Protein AF-A0A401PZS3-F1 (afdb_monomer)

InterPro domains:
  IPR016040 NAD(P)-binding domain [PF13460] (1-126)
  IPR036291 NAD(P)-binding domain superfamily [SSF51735] (1-134)
  IPR051606 Polyketide Oxidoreductase-like [PTHR43355] (1-129)

pLDDT: mean 84.87, std 20.83, range [21.08, 98.56]

Sequence (154 aa):
YEVTVLVRDPARLPAECKGITVIVGDVLNKQDVQKAVKGQDGVIVILGTRNVLSPTTMMSEGTRNIVEAMKAHHVRKVVACMSTFLLWDEAKIPPQLLELTKDHQRMYEVLKKSELDYVAVFPPHIAGPTFGNHQPSGPRPTDLRDTRPCSITF

Structure (mmCIF, N/CA/C/O backbone):
data_AF-A0A401PZS3-F1
#
_entry.id   AF-A0A401PZS3-F1
#
loop_
_atom_site.group_PDB
_atom_site.id
_atom_site.type_symbol
_atom_site.label_atom_id
_atom_site.label_alt_id
_atom_site.label_comp_id
_atom_site.label_asym_id
_atom_site.label_entity_id
_atom_site.label_seq_id
_atom_site.pdbx_PDB_ins_code
_atom_site.Cartn_x
_atom_site.Cartn_y
_atom_site.Cartn_z
_atom_site.occupancy
_atom_site.B_iso_or_equiv
_atom_site.auth_seq_id
_atom_site.auth_comp_id
_atom_site.auth_asym_id
_atom_site.auth_atom_id
_atom_site.pdbx_PDB_model_num
ATOM 1 N N . TYR A 1 1 ? -17.289 8.301 3.114 1.00 84.44 1 TYR A N 1
ATOM 2 C CA . TYR A 1 1 ? -16.281 7.632 3.956 1.00 84.44 1 TYR A CA 1
ATOM 3 C C . TYR A 1 1 ? -15.636 8.674 4.841 1.00 84.44 1 TYR A C 1
ATOM 5 O O . TYR A 1 1 ? -15.391 9.770 4.352 1.00 84.44 1 TYR A O 1
ATOM 13 N N . GLU A 1 2 ? -15.394 8.354 6.107 1.00 91.38 2 GLU A N 1
ATOM 14 C CA . GLU A 1 2 ? -14.447 9.111 6.926 1.00 91.38 2 GLU A CA 1
ATOM 15 C C . GLU A 1 2 ? -13.047 8.644 6.524 1.00 91.38 2 GLU A C 1
ATOM 17 O O . GLU A 1 2 ? -12.772 7.446 6.540 1.00 91.38 2 GLU A O 1
ATOM 22 N N . VAL A 1 3 ? -12.212 9.557 6.028 1.00 95.12 3 VAL A N 1
ATOM 23 C CA . VAL A 1 3 ? -10.939 9.197 5.389 1.00 95.12 3 VAL A CA 1
ATOM 24 C C . VAL A 1 3 ? -9.787 9.761 6.198 1.00 95.12 3 VAL A C 1
ATOM 26 O O . VAL A 1 3 ? -9.691 10.975 6.377 1.00 95.12 3 VAL A O 1
ATOM 29 N N . THR A 1 4 ? -8.879 8.880 6.609 1.00 96.69 4 THR A N 1
ATOM 30 C CA . THR A 1 4 ? -7.575 9.253 7.163 1.00 96.69 4 THR A CA 1
ATOM 31 C C . THR A 1 4 ? -6.494 9.066 6.105 1.00 96.69 4 THR A C 1
ATOM 33 O O . THR A 1 4 ? -6.393 7.999 5.501 1.00 96.69 4 THR A O 1
ATOM 36 N N . VAL A 1 5 ? -5.661 10.084 5.889 1.00 96.31 5 VAL A N 1
ATOM 37 C CA . VAL A 1 5 ? -4.510 10.019 4.978 1.00 96.31 5 VAL A CA 1
A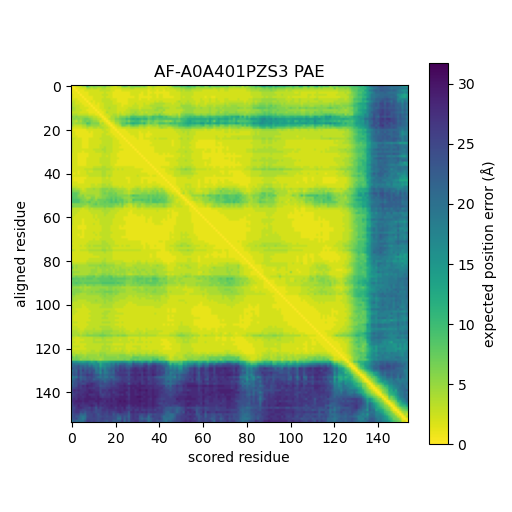TOM 38 C C . VAL A 1 5 ? -3.203 10.145 5.755 1.00 96.31 5 VAL A C 1
ATOM 40 O O . VAL A 1 5 ? -3.049 11.037 6.587 1.00 96.31 5 VAL A O 1
ATOM 43 N N . LEU A 1 6 ? -2.246 9.266 5.456 1.00 97.31 6 LEU A N 1
ATOM 44 C CA . LEU A 1 6 ? -0.866 9.373 5.928 1.00 97.31 6 LEU A CA 1
ATOM 45 C C . LEU A 1 6 ? -0.024 10.041 4.839 1.00 97.31 6 LEU A C 1
ATOM 47 O O . LEU A 1 6 ? 0.151 9.483 3.753 1.00 97.31 6 LEU A O 1
ATOM 51 N N . VAL A 1 7 ? 0.496 11.235 5.115 1.00 95.88 7 VAL A N 1
ATOM 52 C CA . VAL A 1 7 ? 1.268 12.023 4.145 1.00 95.88 7 VAL A CA 1
ATOM 53 C C . VAL A 1 7 ? 2.585 12.501 4.738 1.00 95.88 7 VAL A C 1
A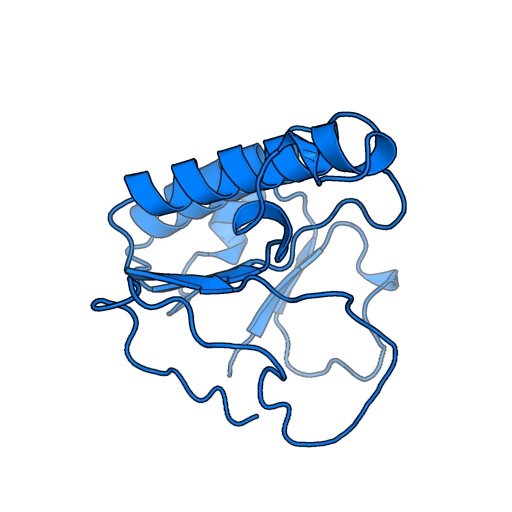TOM 55 O O . VAL A 1 7 ? 2.644 12.959 5.870 1.00 95.88 7 VAL A O 1
ATOM 58 N N . ARG A 1 8 ? 3.654 12.471 3.938 1.00 94.25 8 ARG A N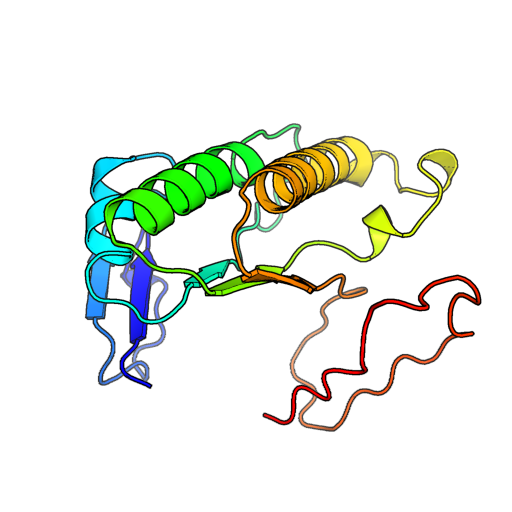 1
ATOM 59 C CA . ARG A 1 8 ? 4.952 13.049 4.336 1.00 94.25 8 ARG A CA 1
ATOM 60 C C . ARG A 1 8 ? 4.962 14.573 4.282 1.00 94.25 8 ARG A C 1
ATOM 62 O O . ARG A 1 8 ? 5.710 15.215 5.002 1.00 94.25 8 ARG A O 1
ATOM 69 N N . ASP A 1 9 ? 4.171 15.134 3.375 1.00 92.50 9 ASP A N 1
ATOM 70 C CA . ASP A 1 9 ? 4.142 16.561 3.077 1.00 92.50 9 ASP A CA 1
ATOM 71 C C . ASP A 1 9 ? 2.693 16.986 2.794 1.00 92.50 9 ASP A C 1
ATOM 73 O O . ASP A 1 9 ? 2.182 16.701 1.703 1.00 92.50 9 ASP A O 1
ATOM 77 N N . PRO A 1 10 ? 2.014 17.621 3.767 1.00 91.12 10 PRO A N 1
ATOM 78 C CA . PRO A 1 10 ? 0.631 18.071 3.626 1.00 91.12 10 PRO A CA 1
ATOM 79 C C . PRO A 1 10 ? 0.424 19.097 2.515 1.00 91.12 10 PRO A C 1
ATOM 81 O O . PRO A 1 10 ? -0.678 19.174 1.983 1.00 91.12 10 PRO A O 1
ATOM 84 N N . ALA A 1 11 ? 1.461 19.846 2.115 1.00 91.38 11 ALA A N 1
ATOM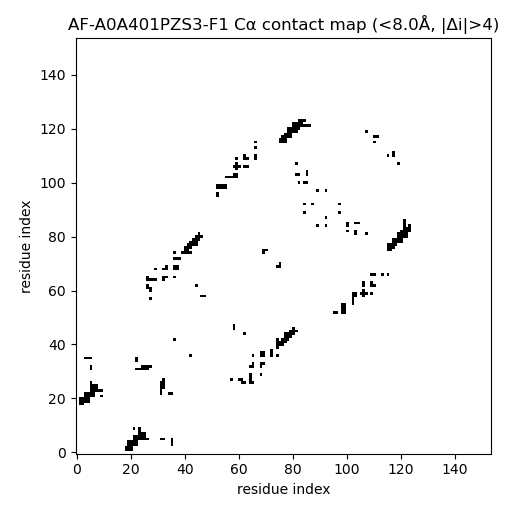 85 C CA . ALA A 1 11 ? 1.348 20.848 1.053 1.00 91.38 11 ALA A CA 1
ATOM 86 C C . ALA A 1 11 ? 1.060 20.227 -0.327 1.00 91.38 11 ALA A C 1
ATOM 88 O O . ALA A 1 11 ? 0.711 20.932 -1.270 1.00 91.38 11 ALA A O 1
ATOM 89 N N . ARG A 1 12 ? 1.198 18.901 -0.456 1.00 88.81 12 ARG A N 1
ATOM 90 C CA . ARG A 1 12 ? 0.840 18.146 -1.665 1.00 88.81 12 ARG A CA 1
ATOM 91 C C . ARG A 1 12 ? -0.630 17.743 -1.731 1.00 88.81 12 ARG A C 1
ATOM 93 O O . ARG A 1 12 ? -1.035 17.166 -2.740 1.00 88.81 12 ARG A O 1
ATOM 100 N N . LEU A 1 13 ? -1.403 17.976 -0.673 1.00 89.19 13 LEU A N 1
ATOM 101 C CA . LEU A 1 13 ? -2.837 17.726 -0.691 1.00 89.19 13 LEU A CA 1
ATOM 102 C C . LEU A 1 13 ? -3.554 18.877 -1.420 1.00 89.19 13 LEU A C 1
ATOM 104 O O . LEU A 1 13 ? -3.245 20.039 -1.153 1.00 89.19 13 LEU A O 1
ATOM 108 N N . PRO A 1 14 ? -4.505 18.579 -2.323 1.00 88.25 14 PRO A N 1
ATOM 109 C CA . PRO A 1 14 ? -5.353 19.597 -2.936 1.00 88.25 14 PRO A CA 1
ATOM 110 C C . PRO A 1 14 ? -6.112 20.404 -1.877 1.00 88.25 14 PRO A C 1
ATOM 112 O O . PRO A 1 14 ? -6.578 19.850 -0.878 1.00 88.25 14 PRO A O 1
ATOM 115 N N . ALA A 1 15 ? -6.281 21.706 -2.107 1.00 83.06 15 ALA A N 1
ATOM 116 C CA . ALA A 1 15 ? -6.984 22.591 -1.175 1.00 83.06 15 ALA A CA 1
ATOM 117 C C . ALA A 1 15 ? -8.475 22.226 -1.028 1.00 83.06 15 ALA A C 1
ATOM 119 O O . ALA A 1 15 ? -9.125 22.569 -0.038 1.00 83.06 15 ALA A O 1
ATOM 120 N N . GLU A 1 16 ? -9.023 21.514 -2.011 1.00 83.12 16 GLU A N 1
ATOM 121 C CA . GLU A 1 16 ? -10.408 21.062 -2.066 1.00 83.12 16 GLU A CA 1
ATOM 122 C C . GLU A 1 16 ? -10.670 19.830 -1.185 1.00 83.12 16 GLU A C 1
ATOM 124 O O . GLU A 1 16 ? -11.832 19.500 -0.932 1.00 83.12 16 GLU A O 1
ATOM 129 N N . CYS A 1 17 ? -9.624 19.161 -0.681 1.00 81.50 17 CYS A N 1
ATOM 130 C CA . CYS A 1 17 ? -9.742 18.020 0.226 1.00 81.50 17 CYS A CA 1
ATOM 131 C C . CYS A 1 17 ? -10.240 18.461 1.614 1.00 81.50 17 CYS A C 1
ATOM 133 O O . CYS A 1 17 ? -9.464 18.653 2.550 1.00 81.50 17 CYS A O 1
ATOM 135 N N . LYS A 1 18 ? -11.559 18.612 1.753 1.00 82.62 18 LYS A N 1
ATOM 136 C CA . LYS A 1 18 ? -12.238 18.909 3.023 1.00 82.62 18 LYS A CA 1
ATOM 137 C C . LYS A 1 18 ? -12.754 17.627 3.681 1.00 82.62 18 LYS A C 1
ATOM 139 O O . LYS A 1 18 ? -13.133 16.685 2.995 1.00 82.62 18 LYS A O 1
ATOM 144 N N . GLY A 1 19 ? -12.807 17.615 5.014 1.00 84.88 19 GLY A N 1
ATOM 145 C CA . GLY A 1 19 ? -13.396 16.508 5.782 1.00 84.88 19 GLY A CA 1
ATOM 146 C C . GLY A 1 19 ? -12.549 15.231 5.834 1.00 84.88 19 GLY A C 1
ATOM 147 O O . GLY A 1 19 ? -13.098 14.159 6.068 1.00 84.88 19 GLY A O 1
ATOM 148 N N . ILE A 1 20 ? -11.235 15.340 5.607 1.00 92.69 20 ILE A N 1
ATOM 149 C CA . ILE A 1 20 ? -10.278 14.241 5.782 1.00 92.69 20 ILE A CA 1
ATOM 150 C C . ILE A 1 20 ? -9.410 14.471 7.021 1.00 92.69 20 ILE A C 1
ATOM 152 O O . ILE A 1 20 ? -9.029 15.603 7.327 1.00 92.69 20 ILE A O 1
ATOM 156 N N . THR A 1 21 ? -9.056 13.390 7.707 1.00 94.50 21 THR A N 1
ATOM 157 C CA . THR A 1 21 ? -8.088 13.408 8.804 1.00 94.50 21 THR A CA 1
ATOM 158 C C . THR A 1 21 ? -6.691 13.262 8.219 1.00 94.50 21 THR A C 1
ATOM 160 O O . THR A 1 21 ? -6.382 12.274 7.556 1.00 94.50 21 THR A O 1
ATOM 163 N N . VAL A 1 22 ? -5.826 14.249 8.443 1.00 95.31 22 VAL A N 1
ATOM 164 C CA . VAL A 1 22 ? -4.454 14.234 7.923 1.00 95.31 22 VAL A CA 1
ATOM 165 C C . VAL A 1 22 ? -3.487 13.855 9.036 1.00 95.31 22 VAL A C 1
ATOM 167 O O . VAL A 1 22 ? -3.398 14.543 10.051 1.00 95.31 22 VAL A O 1
ATOM 170 N N . ILE A 1 23 ? -2.726 12.785 8.821 1.00 96.00 23 ILE A N 1
ATOM 171 C CA . ILE A 1 23 ? -1.610 12.389 9.680 1.00 96.00 23 ILE A CA 1
ATOM 172 C C . ILE A 1 23 ? -0.321 12.641 8.917 1.00 96.00 23 ILE A C 1
ATOM 174 O O . ILE A 1 23 ? -0.096 12.091 7.838 1.00 96.00 23 ILE A O 1
ATOM 178 N N . VAL A 1 24 ? 0.528 13.490 9.487 1.00 97.06 24 VAL A N 1
ATOM 179 C CA . VAL A 1 24 ? 1.847 13.771 8.927 1.00 97.06 24 VAL A CA 1
ATOM 180 C C . VAL A 1 24 ? 2.824 12.716 9.422 1.00 97.06 24 VAL A C 1
ATOM 182 O O . VAL A 1 24 ? 3.005 12.573 10.630 1.00 97.06 24 VAL A O 1
ATOM 185 N N . GLY A 1 25 ? 3.437 11.977 8.502 1.00 96.38 25 GLY A N 1
ATOM 186 C CA . GLY A 1 25 ? 4.364 10.903 8.841 1.00 96.38 25 GLY A CA 1
ATOM 187 C C . GLY A 1 25 ? 4.863 10.124 7.629 1.00 96.38 25 GLY A C 1
ATOM 188 O O . GLY A 1 25 ? 4.584 10.470 6.477 1.00 96.38 25 GLY A O 1
ATOM 189 N N . ASP A 1 26 ? 5.612 9.058 7.899 1.00 96.31 26 ASP A N 1
ATOM 190 C CA . ASP A 1 26 ? 6.168 8.168 6.876 1.00 96.31 26 ASP A CA 1
ATOM 191 C C . ASP A 1 26 ? 5.628 6.744 7.047 1.00 96.31 26 ASP A C 1
ATOM 193 O O . ASP A 1 26 ? 5.521 6.235 8.160 1.00 96.31 26 ASP A O 1
ATOM 197 N N . VAL A 1 27 ? 5.323 6.067 5.939 1.00 97.06 27 VAL A N 1
ATOM 198 C CA . VAL A 1 27 ? 4.877 4.667 5.958 1.00 97.06 27 VAL A CA 1
ATOM 199 C C . VAL A 1 27 ? 5.964 3.716 6.479 1.00 97.06 27 VAL A C 1
ATOM 201 O O . VAL A 1 27 ? 5.670 2.627 6.972 1.00 97.06 27 VAL A O 1
ATOM 204 N N . LEU A 1 28 ? 7.232 4.128 6.413 1.00 97.31 28 LEU A N 1
ATOM 205 C CA . LEU A 1 28 ? 8.352 3.395 7.003 1.00 97.31 28 LEU A CA 1
ATOM 206 C C . LEU A 1 28 ? 8.434 3.563 8.529 1.00 97.31 28 LEU A C 1
ATOM 208 O O . LEU A 1 28 ? 9.103 2.771 9.193 1.00 97.31 28 LEU A O 1
ATOM 212 N N . ASN A 1 29 ? 7.727 4.539 9.105 1.00 98.06 29 ASN A N 1
ATOM 213 C CA . ASN A 1 29 ? 7.617 4.708 10.547 1.00 98.06 29 ASN A CA 1
ATOM 214 C C . ASN A 1 29 ? 6.401 3.945 11.086 1.00 98.06 29 ASN A C 1
ATOM 216 O O . ASN A 1 29 ? 5.249 4.337 10.895 1.00 98.06 29 ASN A O 1
ATOM 220 N N . LYS A 1 30 ? 6.663 2.877 11.846 1.00 97.62 30 LYS A N 1
ATOM 221 C CA . LYS A 1 30 ? 5.618 2.040 12.452 1.00 97.62 30 LYS A CA 1
ATOM 222 C C . LYS A 1 30 ? 4.611 2.841 13.275 1.00 97.62 30 LYS A C 1
ATOM 224 O O . LYS A 1 30 ? 3.421 2.568 13.190 1.00 97.62 30 LYS A O 1
ATOM 229 N N . GLN A 1 31 ? 5.053 3.824 14.059 1.00 97.62 31 GLN A N 1
ATOM 230 C CA . GLN A 1 31 ? 4.149 4.592 14.920 1.00 97.62 31 GLN A CA 1
ATOM 231 C C . GLN A 1 31 ? 3.193 5.470 14.112 1.00 97.62 31 GLN A C 1
ATOM 233 O O . GLN A 1 31 ? 2.031 5.613 14.489 1.00 97.62 31 GLN A O 1
ATOM 238 N N . ASP A 1 32 ? 3.660 6.032 13.000 1.00 97.75 32 ASP A N 1
ATOM 239 C CA . ASP A 1 32 ? 2.827 6.867 12.133 1.00 97.75 32 ASP A CA 1
ATOM 240 C C . ASP A 1 32 ? 1.765 6.019 11.426 1.00 97.75 32 ASP A C 1
ATOM 242 O O . ASP A 1 32 ? 0.593 6.397 11.379 1.00 97.75 32 ASP A O 1
ATOM 246 N N . VAL A 1 33 ? 2.144 4.817 10.978 1.00 98.31 33 VAL A N 1
ATOM 247 C CA . VAL A 1 33 ? 1.207 3.847 10.396 1.00 98.31 33 VAL A CA 1
ATOM 248 C C . VAL A 1 33 ? 0.177 3.368 11.422 1.00 98.31 33 VAL A C 1
ATOM 250 O O . VAL A 1 33 ? -1.011 3.328 11.113 1.00 98.31 33 VAL A O 1
ATOM 253 N N . GLN A 1 34 ? 0.588 3.071 12.659 1.00 97.81 34 GLN A N 1
ATOM 254 C CA . GLN A 1 34 ? -0.333 2.679 13.737 1.00 97.81 34 GLN A CA 1
ATOM 255 C C . GLN A 1 34 ? -1.388 3.763 13.993 1.00 97.81 34 GLN A C 1
ATOM 257 O O . GLN A 1 34 ? -2.581 3.469 14.040 1.00 97.81 34 GLN A O 1
ATOM 262 N N . LYS A 1 35 ? -0.973 5.036 14.073 1.00 97.56 35 LYS A N 1
ATOM 263 C CA . LYS A 1 35 ? -1.906 6.165 14.232 1.00 97.56 35 LYS A CA 1
ATOM 264 C C . LYS A 1 35 ? -2.906 6.254 13.076 1.00 97.56 35 LYS A C 1
ATOM 266 O O . LYS A 1 35 ? -4.070 6.541 13.328 1.00 97.56 35 LYS A O 1
ATOM 271 N N . ALA A 1 36 ? -2.466 6.004 11.841 1.00 97.69 36 ALA A N 1
ATOM 272 C CA . ALA A 1 36 ? -3.322 6.071 10.656 1.00 97.69 36 ALA A CA 1
ATOM 273 C C . ALA A 1 36 ? -4.315 4.915 10.537 1.00 97.69 36 ALA A C 1
ATOM 275 O O . ALA A 1 36 ? -5.429 5.120 10.062 1.00 97.69 36 ALA A O 1
ATOM 276 N N . VAL A 1 37 ? -3.931 3.716 10.973 1.00 98.12 37 VAL A N 1
ATOM 277 C CA . VAL A 1 37 ? -4.776 2.516 10.878 1.00 98.12 37 VAL A CA 1
ATOM 278 C C . VAL A 1 37 ? -5.752 2.399 12.053 1.00 98.12 37 VAL A C 1
ATOM 280 O O . VAL A 1 37 ? -6.812 1.785 11.920 1.00 98.12 37 VAL A O 1
ATOM 283 N N . LYS A 1 38 ? -5.432 2.991 13.208 1.00 97.06 38 LYS A N 1
ATOM 284 C CA . LYS A 1 38 ? -6.278 2.924 14.402 1.00 97.06 38 LYS A CA 1
ATOM 285 C C . LYS A 1 38 ? -7.699 3.432 14.121 1.00 97.06 38 LYS A C 1
ATOM 287 O O . LYS A 1 38 ? -7.891 4.572 13.709 1.00 97.06 38 LYS A O 1
ATOM 292 N N . GLY A 1 39 ? -8.691 2.590 14.417 1.00 95.69 39 GLY A N 1
ATOM 293 C CA . GLY A 1 39 ? -10.115 2.923 14.294 1.00 95.69 39 GLY A CA 1
ATOM 294 C C . GLY A 1 39 ? -10.669 2.895 12.867 1.00 95.69 39 GLY A C 1
ATOM 295 O O . GLY A 1 39 ? -11.803 3.313 12.673 1.00 95.69 39 GLY A O 1
ATOM 296 N N . GLN A 1 40 ? -9.896 2.427 11.881 1.00 97.81 40 GLN A N 1
ATOM 297 C CA . GLN A 1 40 ? -10.348 2.304 10.493 1.00 97.81 40 GLN A CA 1
ATOM 298 C C . GLN A 1 40 ? -11.046 0.961 10.237 1.00 97.81 40 GLN A C 1
ATOM 300 O O . GLN A 1 40 ? -10.666 -0.061 10.803 1.00 97.81 40 GLN A O 1
ATOM 305 N N . ASP A 1 41 ? -12.001 0.934 9.306 1.00 97.31 41 ASP A N 1
ATOM 306 C CA . ASP A 1 41 ? -12.671 -0.307 8.874 1.00 97.31 41 ASP A CA 1
ATOM 307 C C . ASP A 1 41 ? -11.900 -1.064 7.776 1.00 97.31 41 ASP A C 1
ATOM 309 O O . ASP A 1 41 ? -12.130 -2.251 7.517 1.00 97.31 41 ASP A O 1
ATOM 313 N N . GLY A 1 42 ? -10.984 -0.372 7.099 1.00 97.19 42 GLY A N 1
ATOM 314 C CA . GLY A 1 42 ? -10.169 -0.918 6.025 1.00 97.19 42 GLY A CA 1
ATOM 315 C C . GLY A 1 42 ? -9.071 0.043 5.589 1.00 97.19 42 GLY A C 1
ATOM 316 O O . GLY A 1 42 ? -9.071 1.218 5.952 1.00 97.19 42 GLY A O 1
ATOM 317 N N . VAL A 1 43 ? -8.124 -0.467 4.803 1.00 98.31 43 VAL A N 1
ATOM 318 C CA . VAL A 1 43 ? -6.961 0.296 4.332 1.00 98.31 43 VAL A CA 1
ATOM 319 C C . VAL A 1 43 ? -6.868 0.242 2.810 1.00 98.31 43 VAL A C 1
ATOM 321 O O . VAL A 1 43 ? -7.028 -0.818 2.208 1.00 98.31 43 VAL A O 1
ATOM 324 N N . ILE A 1 44 ? -6.569 1.380 2.184 1.00 98.12 44 ILE A N 1
ATOM 325 C CA . ILE A 1 44 ? -6.249 1.466 0.755 1.00 98.12 44 ILE A CA 1
ATOM 326 C C . ILE A 1 44 ? -4.772 1.839 0.612 1.00 98.12 44 ILE A C 1
ATOM 328 O O . ILE A 1 44 ? -4.330 2.863 1.131 1.00 98.12 44 ILE A O 1
ATOM 332 N N . VAL A 1 45 ? -4.008 1.016 -0.104 1.00 97.38 45 VAL A N 1
ATOM 333 C CA . VAL A 1 45 ? -2.569 1.194 -0.325 1.00 97.38 45 VAL A CA 1
ATOM 334 C C . VAL A 1 45 ? -2.328 1.628 -1.767 1.00 97.38 45 VAL A C 1
ATOM 336 O O . VAL A 1 45 ? -2.465 0.833 -2.695 1.00 97.38 45 VAL A O 1
ATOM 339 N N . ILE A 1 46 ? -1.951 2.895 -1.947 1.00 95.38 46 ILE A N 1
ATOM 340 C CA . ILE A 1 46 ? -1.548 3.488 -3.236 1.00 95.38 46 ILE A CA 1
ATOM 341 C C . ILE A 1 46 ? -0.120 4.038 -3.092 1.00 95.38 46 ILE A C 1
ATOM 343 O O . ILE A 1 46 ? 0.160 5.213 -3.328 1.00 95.38 46 ILE A O 1
ATOM 347 N N . LEU A 1 47 ? 0.785 3.192 -2.591 1.00 93.31 47 LEU A N 1
ATOM 348 C CA . LEU A 1 47 ? 2.199 3.534 -2.448 1.00 93.31 47 LEU A CA 1
ATOM 349 C C . LEU A 1 47 ? 2.898 3.439 -3.803 1.00 93.31 47 LEU A C 1
ATOM 351 O O . LEU A 1 47 ? 2.593 2.576 -4.617 1.00 93.31 47 LEU A O 1
ATOM 355 N N . GLY A 1 48 ? 3.865 4.322 -4.025 1.00 90.50 48 GLY A N 1
ATOM 356 C CA . GLY A 1 48 ? 4.671 4.327 -5.235 1.00 90.50 48 GLY A CA 1
ATOM 357 C C . GLY A 1 48 ? 5.886 5.232 -5.093 1.00 90.50 48 GLY A C 1
ATOM 358 O O . GLY A 1 48 ? 5.955 6.098 -4.215 1.00 90.50 48 GLY A O 1
ATOM 359 N N . THR A 1 49 ? 6.858 5.048 -5.977 1.00 88.62 49 THR A N 1
ATOM 360 C CA . THR A 1 49 ? 8.127 5.791 -5.978 1.00 88.62 49 THR A CA 1
ATOM 361 C C . THR A 1 49 ? 8.104 7.036 -6.869 1.00 88.62 49 THR A C 1
ATOM 363 O O . THR A 1 49 ? 9.144 7.650 -7.115 1.00 88.62 49 THR A O 1
ATOM 366 N N . ARG A 1 50 ? 6.918 7.462 -7.327 1.00 88.25 50 ARG A N 1
ATOM 367 C CA . ARG A 1 50 ? 6.752 8.518 -8.341 1.00 88.25 50 ARG A CA 1
ATOM 368 C C . ARG A 1 50 ? 7.549 8.158 -9.602 1.00 88.25 50 ARG A C 1
ATOM 370 O O . ARG A 1 50 ? 7.312 7.106 -10.174 1.00 88.25 50 ARG A O 1
ATOM 377 N N . ASN A 1 51 ? 8.511 8.995 -9.992 1.00 84.25 51 ASN A N 1
ATOM 378 C CA . ASN A 1 51 ? 9.362 8.789 -11.166 1.00 84.25 51 ASN A CA 1
ATOM 379 C C . ASN A 1 51 ? 10.706 8.121 -10.820 1.00 84.25 51 ASN A C 1
ATOM 381 O O . ASN A 1 51 ? 11.593 8.049 -11.666 1.00 84.25 51 ASN A O 1
ATOM 385 N N . VAL A 1 52 ? 10.894 7.676 -9.573 1.00 85.00 52 VAL A N 1
ATOM 386 C CA . VAL A 1 52 ? 12.135 7.027 -9.138 1.00 85.00 52 VAL A CA 1
ATOM 387 C C . VAL A 1 52 ? 12.046 5.533 -9.441 1.00 85.00 52 VAL A C 1
ATOM 389 O O . VAL A 1 52 ? 11.255 4.818 -8.831 1.00 85.00 52 VAL A O 1
ATOM 392 N N . LEU A 1 53 ? 12.866 5.068 -10.384 1.00 87.12 53 LEU A N 1
ATOM 393 C CA . LEU A 1 53 ? 12.896 3.670 -10.841 1.00 87.12 53 LEU A CA 1
ATOM 394 C C . LEU A 1 53 ? 14.073 2.865 -10.264 1.00 87.12 53 LEU A C 1
ATOM 396 O O . LEU A 1 53 ? 14.273 1.709 -10.623 1.00 87.12 53 LEU A O 1
ATOM 400 N N . SER A 1 54 ? 14.872 3.470 -9.382 1.00 85.06 54 SER A N 1
ATOM 401 C CA . SER A 1 54 ? 15.975 2.780 -8.714 1.00 85.06 54 SER A CA 1
ATOM 402 C C . SER A 1 54 ? 15.459 1.640 -7.824 1.00 85.06 54 SER A C 1
ATOM 404 O O . SER A 1 54 ? 14.327 1.726 -7.332 1.00 85.06 54 SER A O 1
ATOM 406 N N . PRO A 1 55 ? 16.290 0.619 -7.539 1.00 90.00 55 PRO A N 1
ATOM 407 C CA . PRO A 1 55 ? 15.952 -0.420 -6.571 1.00 90.00 55 PRO A CA 1
ATOM 408 C C . PRO A 1 55 ? 15.404 0.168 -5.269 1.00 90.00 55 PRO A C 1
ATOM 410 O O . PRO A 1 55 ? 15.938 1.142 -4.734 1.00 90.00 55 PRO A O 1
ATOM 413 N N . THR A 1 56 ? 14.314 -0.408 -4.773 1.00 93.50 56 THR A N 1
ATOM 414 C CA . THR A 1 56 ? 13.610 0.090 -3.590 1.00 93.50 56 THR A CA 1
ATOM 415 C C . THR A 1 56 ? 13.018 -1.061 -2.792 1.00 93.50 56 THR A C 1
ATOM 417 O O . THR A 1 56 ? 12.685 -2.098 -3.359 1.00 93.50 56 THR A O 1
ATOM 420 N N . THR A 1 57 ? 12.875 -0.870 -1.485 1.00 94.94 57 THR A N 1
ATOM 421 C CA . THR A 1 57 ? 12.085 -1.730 -0.593 1.00 94.94 57 THR A CA 1
ATOM 422 C C . THR A 1 57 ? 10.919 -0.979 0.050 1.00 94.94 57 THR A C 1
ATOM 424 O O . THR A 1 57 ? 10.230 -1.509 0.916 1.00 94.94 57 THR A O 1
ATOM 427 N N . MET A 1 58 ? 10.696 0.280 -0.339 1.00 96.06 58 MET A N 1
ATOM 428 C CA . MET A 1 58 ? 9.803 1.182 0.385 1.00 96.06 58 MET A CA 1
ATOM 429 C C . MET A 1 58 ? 8.350 0.696 0.379 1.00 96.06 58 MET A C 1
ATOM 431 O O . MET A 1 58 ? 7.674 0.798 1.402 1.00 96.06 58 MET A O 1
ATOM 435 N N . MET A 1 59 ? 7.871 0.138 -0.739 1.00 96.19 59 MET A N 1
ATOM 436 C CA . MET A 1 59 ? 6.481 -0.312 -0.845 1.00 96.19 59 MET A CA 1
ATOM 437 C C . MET A 1 59 ? 6.267 -1.594 -0.044 1.00 96.19 59 MET A C 1
ATOM 439 O O . MET A 1 59 ? 5.267 -1.714 0.666 1.00 96.19 59 MET A O 1
ATOM 443 N N . SER A 1 60 ? 7.217 -2.532 -0.104 1.00 97.38 60 SER A N 1
ATOM 444 C CA . SER A 1 60 ? 7.114 -3.781 0.651 1.00 97.38 60 SER A CA 1
ATOM 445 C C . SER A 1 60 ? 7.264 -3.567 2.158 1.00 97.38 60 SER A C 1
ATOM 447 O O . SER A 1 60 ? 6.430 -4.059 2.916 1.00 97.38 60 SER A O 1
ATOM 449 N N . GLU A 1 61 ? 8.236 -2.768 2.598 1.00 98.06 61 GLU A N 1
ATOM 45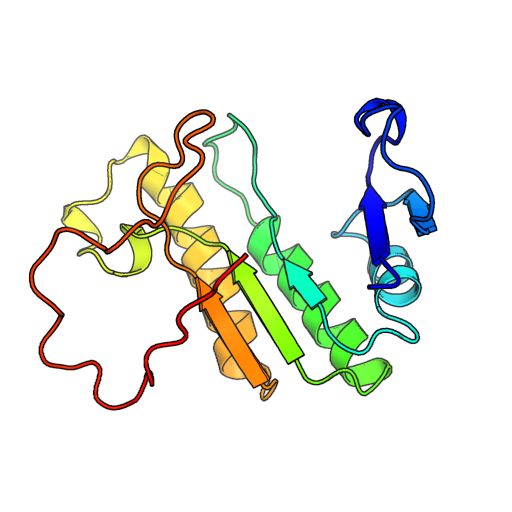0 C CA . GLU A 1 61 ? 8.432 -2.445 4.018 1.00 98.06 61 GLU A CA 1
ATOM 451 C C . GLU A 1 61 ? 7.286 -1.596 4.580 1.00 98.06 61 GLU A C 1
ATOM 453 O O . GLU A 1 61 ? 6.762 -1.892 5.655 1.00 98.06 61 GLU A O 1
ATOM 458 N N . GLY A 1 62 ? 6.802 -0.612 3.817 1.00 97.81 62 GLY A N 1
ATOM 459 C CA . GLY A 1 62 ? 5.605 0.141 4.187 1.00 97.81 62 GLY A CA 1
ATOM 460 C C . GLY A 1 62 ? 4.381 -0.766 4.338 1.00 97.81 62 GLY A C 1
ATOM 461 O O . GLY A 1 62 ? 3.628 -0.650 5.304 1.00 97.81 62 GLY A O 1
ATOM 462 N N . THR A 1 63 ? 4.219 -1.739 3.439 1.00 98.00 63 THR A N 1
ATOM 463 C CA . THR A 1 63 ? 3.126 -2.718 3.520 1.00 98.00 63 THR A CA 1
ATOM 464 C C . THR A 1 63 ? 3.262 -3.643 4.730 1.00 98.00 63 THR A C 1
ATOM 466 O O . THR A 1 63 ? 2.249 -3.959 5.350 1.00 98.00 63 THR A O 1
ATOM 469 N N . ARG A 1 64 ? 4.480 -4.034 5.138 1.00 98.44 64 ARG A N 1
ATOM 470 C CA . ARG A 1 64 ? 4.684 -4.790 6.392 1.00 98.44 64 ARG A CA 1
ATOM 471 C C . ARG A 1 64 ? 4.185 -4.004 7.597 1.00 98.44 64 ARG A C 1
ATOM 473 O O . ARG A 1 64 ? 3.426 -4.547 8.396 1.00 98.44 64 ARG A O 1
ATOM 480 N N . ASN A 1 65 ? 4.549 -2.727 7.686 1.00 98.56 65 ASN A N 1
ATOM 481 C CA . ASN A 1 65 ? 4.099 -1.855 8.770 1.00 98.56 65 ASN A CA 1
ATOM 482 C C . ASN A 1 65 ? 2.570 -1.708 8.777 1.00 98.56 65 ASN A C 1
ATOM 484 O O . ASN A 1 65 ? 1.955 -1.743 9.842 1.00 98.56 65 ASN A O 1
ATOM 488 N N . ILE A 1 66 ? 1.952 -1.590 7.596 1.00 98.44 66 ILE A N 1
ATOM 489 C CA . ILE A 1 66 ? 0.491 -1.531 7.451 1.00 98.44 66 ILE A CA 1
ATOM 490 C C . ILE A 1 66 ? -0.150 -2.827 7.947 1.00 98.44 66 ILE A C 1
ATOM 492 O O . ILE A 1 66 ? -1.062 -2.769 8.765 1.00 98.44 66 ILE A O 1
ATOM 496 N N . VAL A 1 67 ? 0.344 -3.990 7.515 1.00 98.44 67 VAL A N 1
ATOM 497 C CA . VAL A 1 67 ? -0.175 -5.293 7.954 1.00 98.44 67 VAL A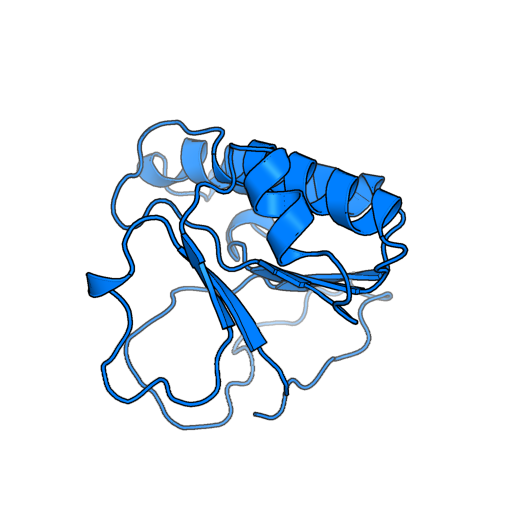 CA 1
ATOM 498 C C . VAL A 1 67 ? -0.044 -5.462 9.470 1.00 98.44 67 VAL A C 1
ATOM 500 O O . VAL A 1 67 ? -0.994 -5.901 10.117 1.00 98.44 67 VAL A O 1
ATOM 503 N N . GLU A 1 68 ? 1.099 -5.096 10.054 1.00 98.31 68 GLU A N 1
ATOM 504 C CA . GLU A 1 68 ? 1.302 -5.136 11.509 1.00 98.31 68 GLU A CA 1
ATOM 505 C C . GLU A 1 68 ? 0.296 -4.238 12.249 1.00 98.31 68 GLU A C 1
ATOM 507 O O . GLU A 1 68 ? -0.321 -4.674 13.223 1.00 98.31 68 GLU A O 1
ATOM 512 N N . ALA A 1 69 ? 0.083 -3.009 11.772 1.00 98.44 69 ALA A N 1
ATOM 513 C CA . ALA A 1 69 ? -0.877 -2.076 12.360 1.00 98.44 69 ALA A CA 1
ATOM 514 C C . ALA A 1 69 ? -2.327 -2.542 12.212 1.00 98.44 69 ALA A C 1
ATOM 516 O O . ALA A 1 69 ? -3.110 -2.454 13.158 1.00 98.44 69 ALA A O 1
ATOM 517 N N . MET A 1 70 ? -2.678 -3.100 11.055 1.00 98.44 70 MET A N 1
ATOM 518 C CA . MET A 1 70 ? -3.999 -3.672 10.811 1.00 98.44 70 MET A CA 1
ATOM 519 C C . MET A 1 70 ? -4.291 -4.817 11.779 1.00 98.44 70 MET A C 1
ATOM 521 O O . MET A 1 70 ? -5.348 -4.829 12.406 1.00 98.44 70 MET A O 1
ATOM 525 N N . LYS A 1 71 ? -3.328 -5.725 11.983 1.00 97.88 71 LYS A N 1
ATOM 526 C CA . LYS A 1 71 ? -3.454 -6.813 12.962 1.00 97.88 71 LYS A CA 1
ATOM 527 C C . LYS A 1 71 ? -3.614 -6.288 14.389 1.00 97.88 71 LYS A C 1
ATOM 529 O O . LYS A 1 71 ? -4.497 -6.756 15.102 1.00 97.88 71 LYS A O 1
ATOM 534 N N . ALA A 1 72 ? -2.808 -5.302 14.785 1.00 97.94 72 ALA A N 1
ATOM 535 C CA . ALA A 1 72 ? -2.861 -4.704 16.122 1.00 97.94 72 ALA A CA 1
ATOM 536 C C . ALA A 1 72 ? -4.189 -3.981 16.415 1.00 97.94 72 ALA A C 1
ATOM 538 O O . ALA A 1 72 ? -4.617 -3.914 17.565 1.00 97.94 72 ALA A O 1
ATOM 539 N N . HIS A 1 73 ? -4.845 -3.455 15.380 1.00 97.69 73 HIS A N 1
ATOM 540 C CA . HIS A 1 73 ? -6.106 -2.722 15.491 1.00 97.69 73 HIS A CA 1
ATOM 541 C C . HIS A 1 73 ? -7.326 -3.502 14.988 1.00 97.69 73 HIS A C 1
ATOM 543 O O . HIS A 1 73 ? -8.398 -2.922 14.848 1.00 97.69 73 HIS A O 1
ATOM 549 N N . HIS A 1 74 ? -7.178 -4.809 14.750 1.00 97.38 74 HIS A N 1
ATOM 550 C CA . HIS A 1 74 ? -8.242 -5.699 14.271 1.00 97.38 74 HIS A CA 1
ATOM 551 C C . HIS A 1 74 ? -8.905 -5.252 12.954 1.00 97.38 74 HIS A C 1
ATOM 553 O O . HIS A 1 74 ? -10.048 -5.611 12.668 1.00 97.38 74 HIS A O 1
ATOM 559 N N . VAL A 1 75 ? -8.173 -4.517 12.116 1.00 98.00 75 VAL A N 1
ATOM 560 C CA . VAL A 1 75 ? -8.613 -4.118 10.778 1.00 98.00 75 VAL A CA 1
ATOM 561 C C . VAL A 1 75 ? -8.334 -5.264 9.816 1.00 98.00 75 VAL A C 1
ATOM 563 O O . VAL A 1 75 ? -7.211 -5.753 9.722 1.00 98.00 75 VAL A O 1
ATOM 566 N N . ARG A 1 76 ? -9.363 -5.713 9.098 1.00 97.44 76 ARG A N 1
ATOM 567 C CA . ARG A 1 76 ? -9.297 -6.938 8.286 1.00 97.44 76 ARG A CA 1
ATOM 568 C C . ARG A 1 76 ? -9.151 -6.694 6.790 1.00 97.44 76 ARG A C 1
ATOM 570 O O . ARG A 1 76 ? -8.531 -7.507 6.116 1.00 97.44 76 ARG A O 1
ATOM 577 N N . LYS A 1 77 ? -9.718 -5.602 6.274 1.00 98.25 77 LYS A N 1
ATOM 578 C CA . LYS A 1 77 ? -9.859 -5.361 4.832 1.00 98.25 77 LYS A CA 1
ATOM 579 C C . LYS A 1 77 ? -8.741 -4.474 4.305 1.00 98.25 77 LYS A C 1
ATOM 581 O O . LYS A 1 77 ? -8.545 -3.371 4.815 1.00 98.25 77 LYS A O 1
ATOM 586 N N . VAL A 1 78 ? -8.055 -4.913 3.254 1.00 98.25 78 VAL A N 1
ATOM 587 C CA . VAL A 1 78 ? -7.040 -4.098 2.571 1.00 98.25 78 VAL A CA 1
ATOM 588 C C . VAL A 1 78 ? -7.181 -4.181 1.060 1.00 98.25 78 VAL A C 1
ATOM 590 O O . VAL A 1 78 ? -7.304 -5.259 0.493 1.00 98.25 78 VAL A O 1
ATOM 593 N N . VAL A 1 79 ? -7.134 -3.035 0.390 1.00 98.19 79 VAL A N 1
ATOM 594 C CA . VAL A 1 79 ? -7.041 -2.951 -1.070 1.00 98.19 79 VAL A CA 1
ATOM 595 C C . VAL A 1 79 ? -5.685 -2.364 -1.409 1.00 98.19 79 VAL A C 1
ATOM 597 O O . VAL A 1 79 ? -5.344 -1.291 -0.921 1.00 98.19 79 VAL A O 1
ATOM 600 N N . ALA A 1 80 ? -4.904 -3.049 -2.233 1.00 97.38 80 ALA A N 1
ATOM 601 C CA . ALA A 1 80 ? -3.552 -2.621 -2.554 1.00 97.38 80 ALA A CA 1
ATOM 602 C C . ALA A 1 80 ? -3.342 -2.523 -4.060 1.00 97.38 80 ALA A C 1
ATOM 604 O O . ALA A 1 80 ? -3.587 -3.478 -4.800 1.00 97.38 80 ALA A O 1
ATOM 605 N N . CYS A 1 81 ? -2.875 -1.358 -4.496 1.00 96.00 81 CYS A N 1
ATOM 606 C CA . CYS A 1 81 ? -2.519 -1.083 -5.875 1.00 96.00 81 CYS A CA 1
ATOM 607 C C . CYS A 1 81 ? -1.054 -1.448 -6.119 1.00 96.00 81 CYS A C 1
ATOM 609 O O . CYS A 1 81 ? -0.173 -1.047 -5.360 1.00 96.00 81 CYS A O 1
ATOM 611 N N . MET A 1 82 ? -0.811 -2.223 -7.170 1.00 94.25 82 MET A N 1
ATOM 612 C CA . MET A 1 82 ? 0.520 -2.609 -7.630 1.00 94.25 82 MET A CA 1
ATOM 613 C C . MET A 1 82 ? 0.603 -2.368 -9.143 1.00 94.25 82 MET A C 1
ATOM 615 O O . MET A 1 82 ? 0.137 -1.343 -9.633 1.00 94.25 82 MET A O 1
ATOM 619 N N . SER A 1 83 ? 1.170 -3.300 -9.911 1.00 90.94 83 SER A N 1
ATOM 620 C CA . SER A 1 83 ? 1.303 -3.170 -11.360 1.00 90.94 83 SER A CA 1
ATOM 621 C C . SER A 1 83 ? 0.892 -4.448 -12.084 1.00 90.94 83 SER A C 1
ATOM 623 O O . SER A 1 83 ? 1.146 -5.548 -11.595 1.00 90.94 83 SER A O 1
ATOM 625 N N . THR A 1 84 ? 0.318 -4.306 -13.284 1.00 92.50 84 THR A N 1
ATOM 626 C CA . THR A 1 84 ? 0.034 -5.422 -14.204 1.00 92.50 84 THR A CA 1
ATOM 627 C C . THR A 1 84 ? 1.262 -6.280 -14.519 1.00 92.50 84 THR A C 1
ATOM 629 O O . THR A 1 84 ? 1.101 -7.447 -14.857 1.00 92.50 84 THR A O 1
ATOM 632 N N . PHE A 1 85 ? 2.484 -5.755 -14.353 1.00 91.62 85 PHE A N 1
ATOM 633 C CA . PHE A 1 85 ? 3.712 -6.524 -14.577 1.00 91.62 85 PHE A CA 1
ATOM 634 C C . PHE A 1 85 ? 3.828 -7.769 -13.687 1.00 91.62 85 PHE A C 1
ATOM 636 O O . PHE A 1 85 ? 4.516 -8.705 -14.070 1.00 91.62 85 PHE A O 1
ATOM 643 N N . LEU A 1 86 ? 3.111 -7.835 -12.558 1.00 91.12 86 LEU A N 1
ATOM 644 C CA . LEU A 1 86 ? 3.059 -9.042 -11.718 1.00 91.12 86 LEU A CA 1
ATOM 645 C C . LEU A 1 86 ? 2.304 -10.201 -12.388 1.00 91.12 86 LEU A C 1
ATOM 647 O O . LEU A 1 86 ? 2.401 -11.339 -11.943 1.00 91.12 86 LEU A O 1
ATOM 651 N N . LEU A 1 87 ? 1.541 -9.917 -13.446 1.00 90.50 87 LEU A N 1
ATOM 652 C CA . LEU A 1 87 ? 0.830 -10.911 -14.251 1.00 90.50 87 LEU A CA 1
ATOM 653 C C . LEU A 1 87 ? 1.636 -11.346 -15.486 1.00 90.50 87 LEU A C 1
ATOM 655 O O . LEU A 1 87 ? 1.151 -12.152 -16.279 1.00 90.50 87 LEU A O 1
ATOM 659 N N . TRP A 1 88 ? 2.815 -10.761 -15.709 1.00 87.50 88 TRP A N 1
ATOM 660 C CA . TRP A 1 88 ? 3.650 -11.013 -16.881 1.00 87.50 88 TRP A CA 1
ATOM 661 C C . TRP A 1 88 ? 4.817 -11.932 -16.514 1.00 87.50 88 TRP A C 1
ATOM 663 O O . TRP A 1 88 ? 5.212 -12.038 -15.358 1.00 87.50 88 TRP A O 1
ATOM 673 N N . ASP A 1 89 ? 5.391 -12.580 -17.526 1.00 89.44 89 ASP A N 1
ATOM 674 C CA . ASP A 1 89 ? 6.693 -13.235 -17.391 1.00 89.44 89 ASP A CA 1
ATOM 675 C C . ASP A 1 89 ? 7.767 -12.172 -17.106 1.00 89.44 89 ASP A C 1
ATOM 677 O O . ASP A 1 89 ? 7.796 -11.137 -17.781 1.00 89.44 89 ASP A O 1
ATOM 681 N N . GLU A 1 90 ? 8.654 -12.429 -16.139 1.00 87.56 90 GLU A N 1
ATOM 682 C CA . GLU A 1 90 ? 9.742 -11.522 -15.758 1.00 87.56 90 GLU A CA 1
ATOM 683 C C . GLU A 1 90 ? 10.604 -11.122 -16.965 1.00 87.56 90 GLU A C 1
ATOM 685 O O . GLU A 1 90 ? 10.989 -9.958 -17.089 1.00 87.56 90 GLU A O 1
ATOM 690 N N . ALA A 1 91 ? 10.810 -12.036 -17.920 1.00 91.50 91 ALA A N 1
ATOM 691 C CA . ALA A 1 91 ? 11.571 -11.774 -19.142 1.00 91.50 91 ALA A CA 1
ATOM 692 C C . ALA A 1 91 ? 10.931 -10.713 -20.062 1.00 91.50 91 ALA A C 1
ATOM 694 O O . ALA A 1 91 ? 11.598 -10.183 -20.952 1.00 91.50 91 ALA A O 1
ATOM 695 N N . LYS A 1 92 ? 9.641 -10.399 -19.874 1.00 92.62 92 LYS A N 1
ATOM 696 C CA . LYS A 1 92 ? 8.899 -9.385 -20.646 1.00 92.62 92 LYS A CA 1
ATOM 697 C C . LYS A 1 92 ? 8.826 -8.032 -19.938 1.00 92.62 92 LYS A C 1
ATOM 699 O O . LYS A 1 92 ? 8.293 -7.079 -20.510 1.00 92.62 92 LYS A O 1
ATOM 704 N N . ILE A 1 93 ? 9.321 -7.936 -18.706 1.00 91.25 93 ILE A N 1
ATOM 705 C CA . ILE A 1 93 ? 9.319 -6.689 -17.944 1.00 91.25 93 ILE A CA 1
ATOM 706 C C . ILE A 1 93 ? 10.462 -5.802 -18.460 1.00 91.25 93 ILE A C 1
ATOM 708 O O . ILE A 1 93 ? 11.599 -6.269 -18.555 1.00 91.25 93 ILE A O 1
ATOM 712 N N . PRO A 1 94 ? 10.211 -4.516 -18.772 1.00 91.69 94 PRO A N 1
ATOM 713 C CA . PRO A 1 94 ? 11.278 -3.587 -19.129 1.00 91.69 94 PRO A CA 1
ATOM 714 C C . PRO A 1 94 ? 12.376 -3.569 -18.048 1.00 91.69 94 PRO A C 1
ATOM 716 O O . PRO A 1 94 ? 12.043 -3.381 -16.874 1.00 91.69 94 PRO A O 1
ATOM 719 N N . PRO A 1 95 ? 13.672 -3.710 -18.393 1.00 92.31 95 PRO A N 1
ATOM 720 C CA . PRO A 1 95 ? 14.749 -3.814 -17.401 1.00 92.31 95 PRO A CA 1
ATOM 721 C C . PRO A 1 95 ? 14.791 -2.654 -16.398 1.00 92.31 95 PRO A C 1
ATOM 723 O O . PRO A 1 95 ? 15.120 -2.848 -15.232 1.00 92.31 95 PRO A O 1
ATOM 726 N N . GLN A 1 96 ? 14.392 -1.453 -16.826 1.00 91.38 96 GLN A N 1
ATOM 727 C CA . GLN A 1 96 ? 14.321 -0.259 -15.978 1.00 91.38 96 GLN A CA 1
ATOM 728 C C . GLN A 1 96 ? 13.244 -0.360 -14.886 1.00 91.38 96 GLN A C 1
ATOM 730 O O . GLN A 1 96 ? 13.324 0.338 -13.882 1.00 91.38 96 GLN A O 1
ATOM 735 N N . LEU A 1 97 ? 12.227 -1.201 -15.084 1.00 91.44 97 LEU A N 1
ATOM 736 C CA . LEU A 1 97 ? 11.114 -1.412 -14.155 1.00 91.44 97 LEU A CA 1
ATOM 737 C C . LEU A 1 97 ? 11.257 -2.705 -13.357 1.00 91.44 97 LEU A C 1
ATOM 739 O O . LEU A 1 97 ? 10.452 -2.949 -12.458 1.00 91.44 97 LEU A O 1
ATOM 743 N N . LEU A 1 98 ? 12.259 -3.531 -13.662 1.00 92.56 98 LEU A N 1
ATOM 744 C CA . LEU A 1 98 ? 12.425 -4.843 -13.051 1.00 92.56 98 LEU A CA 1
ATOM 745 C C . LEU A 1 98 ? 12.565 -4.740 -11.529 1.00 92.56 98 LEU A C 1
ATOM 747 O O . LEU A 1 98 ? 11.820 -5.375 -10.791 1.00 92.56 98 LEU A O 1
ATOM 751 N N . GLU A 1 99 ? 13.460 -3.879 -11.049 1.00 93.19 99 GLU A N 1
ATOM 752 C CA . GLU A 1 99 ? 13.723 -3.730 -9.613 1.00 93.19 99 GLU A CA 1
ATOM 753 C C . GLU A 1 99 ? 12.539 -3.113 -8.856 1.00 93.19 99 GLU A C 1
ATOM 755 O O . GLU A 1 99 ? 12.234 -3.516 -7.731 1.00 93.19 99 GLU A O 1
ATOM 760 N N . LEU A 1 100 ? 11.804 -2.204 -9.501 1.00 93.44 100 LEU A N 1
ATOM 761 C CA . LEU A 1 100 ? 10.550 -1.672 -8.971 1.00 93.44 100 LEU A CA 1
ATOM 762 C C . LEU A 1 100 ? 9.457 -2.753 -8.917 1.00 93.44 100 LEU A C 1
ATOM 764 O O . LEU A 1 100 ? 8.686 -2.827 -7.959 1.00 93.44 100 LEU A O 1
ATOM 768 N N . THR A 1 101 ? 9.392 -3.618 -9.930 1.00 93.94 101 THR A N 1
ATOM 769 C CA . THR A 1 101 ? 8.427 -4.724 -9.985 1.00 93.94 101 THR A CA 1
ATOM 770 C C . THR A 1 101 ? 8.754 -5.797 -8.952 1.00 93.94 101 THR A C 1
ATOM 772 O O . THR A 1 101 ? 7.844 -6.319 -8.311 1.00 93.94 101 THR A O 1
ATOM 775 N N . LYS A 1 102 ? 10.038 -6.057 -8.685 1.00 95.50 102 LYS A N 1
ATOM 776 C CA . LYS A 1 102 ? 10.465 -6.930 -7.582 1.00 95.50 102 LYS A CA 1
ATOM 777 C C . LYS A 1 102 ? 9.976 -6.423 -6.226 1.00 95.50 102 LYS A C 1
ATOM 779 O O . LYS A 1 102 ? 9.638 -7.236 -5.367 1.00 95.50 102 LYS A O 1
ATOM 784 N N . ASP A 1 103 ? 9.894 -5.107 -6.017 1.00 97.19 103 ASP A N 1
ATOM 785 C CA . ASP A 1 103 ? 9.324 -4.577 -4.775 1.00 97.19 103 ASP A CA 1
ATOM 786 C C . ASP A 1 103 ? 7.803 -4.719 -4.700 1.00 97.19 103 ASP A C 1
ATOM 788 O O . ASP A 1 103 ? 7.281 -5.095 -3.651 1.00 97.19 103 ASP A O 1
ATOM 792 N N . HIS A 1 104 ? 7.095 -4.526 -5.816 1.00 96.31 104 HIS A N 1
ATOM 793 C CA . HIS A 1 104 ? 5.674 -4.870 -5.901 1.00 96.31 104 HIS A CA 1
ATOM 794 C C . HIS A 1 104 ? 5.433 -6.362 -5.624 1.00 96.31 104 HIS A C 1
ATOM 796 O O . HIS A 1 104 ? 4.496 -6.700 -4.906 1.00 96.31 104 HIS A O 1
ATOM 802 N N . GLN A 1 105 ? 6.299 -7.259 -6.110 1.00 96.88 105 GLN A N 1
ATOM 803 C CA . GLN A 1 105 ? 6.214 -8.689 -5.804 1.00 96.88 105 GLN A CA 1
ATOM 804 C C . GLN A 1 105 ? 6.397 -8.953 -4.305 1.00 96.88 105 GLN A C 1
ATOM 806 O O . GLN A 1 105 ? 5.618 -9.696 -3.710 1.00 96.88 105 GLN A O 1
ATOM 811 N N . ARG A 1 106 ? 7.381 -8.317 -3.654 1.00 97.88 106 ARG A N 1
ATOM 812 C CA . ARG A 1 106 ? 7.554 -8.430 -2.194 1.00 97.88 106 ARG A CA 1
ATOM 813 C C . ARG A 1 106 ? 6.348 -7.885 -1.431 1.00 97.88 106 ARG A C 1
ATOM 815 O O . ARG A 1 106 ? 5.914 -8.514 -0.471 1.00 97.88 106 ARG A O 1
ATOM 822 N N . MET A 1 107 ? 5.798 -6.752 -1.859 1.00 97.38 107 MET A N 1
ATOM 823 C CA . MET A 1 107 ? 4.569 -6.175 -1.311 1.00 97.38 107 MET A CA 1
ATOM 824 C C . MET A 1 107 ? 3.383 -7.141 -1.449 1.00 97.38 107 MET A C 1
ATOM 826 O O . MET A 1 107 ? 2.660 -7.363 -0.476 1.00 97.38 107 MET A O 1
ATOM 830 N N . TYR A 1 108 ? 3.221 -7.775 -2.612 1.00 97.75 108 TYR A N 1
ATOM 831 C CA . TYR A 1 108 ? 2.180 -8.774 -2.841 1.00 97.75 108 TYR A CA 1
ATOM 832 C C . TYR A 1 108 ? 2.336 -9.990 -1.920 1.00 97.75 108 TYR A C 1
ATOM 834 O O . TYR A 1 108 ? 1.370 -10.425 -1.293 1.00 97.75 108 TYR A O 1
ATOM 842 N N . GLU A 1 109 ? 3.560 -10.497 -1.766 1.00 97.88 109 GLU A N 1
ATOM 843 C CA . GLU A 1 109 ? 3.859 -11.619 -0.871 1.00 97.88 109 GLU A CA 1
ATOM 844 C C . GLU A 1 109 ? 3.568 -11.298 0.600 1.00 97.88 109 GLU A C 1
ATOM 846 O O . GLU A 1 109 ? 3.080 -12.160 1.334 1.00 97.88 109 GLU A O 1
ATOM 851 N N . VAL A 1 110 ? 3.825 -10.060 1.038 1.00 98.12 110 VAL A N 1
ATOM 852 C CA . VAL A 1 110 ? 3.468 -9.599 2.390 1.00 98.12 110 VAL A CA 1
ATOM 853 C C . VAL A 1 110 ? 1.954 -9.664 2.597 1.00 98.12 110 VAL A C 1
ATOM 855 O O . VAL A 1 110 ? 1.508 -10.197 3.613 1.00 98.12 110 VAL A O 1
ATOM 858 N N . LEU A 1 111 ? 1.160 -9.187 1.633 1.00 96.69 111 LEU A N 1
ATOM 859 C CA . LEU A 1 111 ? -0.305 -9.237 1.708 1.00 96.69 111 LEU A CA 1
ATOM 860 C C . LEU A 1 111 ? -0.829 -10.673 1.669 1.00 96.69 111 LEU A C 1
ATOM 862 O O . LEU A 1 111 ? -1.659 -11.044 2.497 1.00 96.69 111 LEU A O 1
ATOM 866 N N . LYS A 1 112 ? -0.298 -11.514 0.780 1.00 96.62 112 LYS A N 1
ATOM 867 C CA . LYS A 1 112 ? -0.713 -12.916 0.647 1.00 96.62 112 LYS A CA 1
ATOM 868 C C . LYS A 1 112 ? -0.469 -13.725 1.925 1.00 96.62 112 LYS A C 1
ATOM 870 O O . LYS A 1 112 ? -1.288 -14.565 2.281 1.00 96.62 112 LYS A O 1
ATOM 875 N N . LYS A 1 113 ? 0.627 -13.445 2.637 1.00 97.56 113 LYS A N 1
ATOM 876 C CA . LYS A 1 113 ? 0.986 -14.095 3.913 1.00 97.56 113 LYS A CA 1
ATOM 877 C C . LYS A 1 113 ? 0.353 -13.428 5.139 1.00 97.56 113 LYS A C 1
ATOM 879 O O . LYS A 1 113 ? 0.592 -13.864 6.261 1.00 97.56 113 LYS A O 1
ATOM 884 N N . SER A 1 114 ? -0.410 -12.350 4.955 1.00 94.44 114 SER A N 1
ATOM 885 C CA . SER A 1 114 ? -0.929 -11.553 6.070 1.00 94.44 114 SER A CA 1
ATOM 886 C C . SER A 1 114 ? -2.143 -12.163 6.767 1.00 94.44 114 SER A C 1
ATOM 888 O O . SER A 1 114 ? -2.400 -11.779 7.905 1.00 94.44 114 SER A O 1
ATOM 890 N N . GLU A 1 115 ? -2.859 -13.091 6.122 1.00 94.75 115 GLU A N 1
ATOM 891 C CA . GLU A 1 115 ? -4.176 -13.608 6.553 1.00 94.75 115 GLU A CA 1
ATOM 892 C C . GLU A 1 115 ? -5.288 -12.537 6.613 1.00 94.75 115 GLU A C 1
ATOM 894 O O . GLU A 1 115 ? -6.370 -12.785 7.142 1.00 94.75 115 GLU A O 1
ATOM 899 N N . LEU A 1 116 ? -5.038 -11.341 6.070 1.00 97.12 116 LEU A N 1
ATOM 900 C CA . LEU A 1 116 ? -6.040 -10.287 5.921 1.00 97.12 116 LEU A CA 1
ATOM 901 C C . LEU A 1 116 ? -6.931 -10.544 4.701 1.00 97.12 116 LEU A C 1
ATOM 903 O O . LEU A 1 116 ? -6.534 -11.207 3.740 1.00 97.12 116 LEU A O 1
ATOM 907 N N . ASP A 1 117 ? -8.116 -9.939 4.711 1.00 97.88 117 ASP A N 1
ATOM 908 C CA . ASP A 1 117 ? -9.046 -9.969 3.588 1.00 97.88 117 ASP A CA 1
ATOM 909 C C . ASP A 1 117 ? -8.562 -8.942 2.547 1.00 97.88 117 ASP A C 1
ATOM 911 O O . ASP A 1 117 ? -8.933 -7.762 2.584 1.00 97.88 117 ASP A O 1
ATOM 915 N N . TYR A 1 118 ? -7.654 -9.368 1.662 1.00 97.75 118 TYR A N 1
ATOM 916 C CA . TYR A 1 118 ? -6.992 -8.475 0.712 1.00 97.75 118 TYR A CA 1
ATOM 917 C C . TYR A 1 118 ? -7.603 -8.513 -0.695 1.00 97.75 118 TYR A C 1
ATOM 919 O O . TYR A 1 118 ? -8.001 -9.560 -1.204 1.00 97.75 118 TYR A O 1
ATOM 927 N N . VAL A 1 119 ? -7.596 -7.360 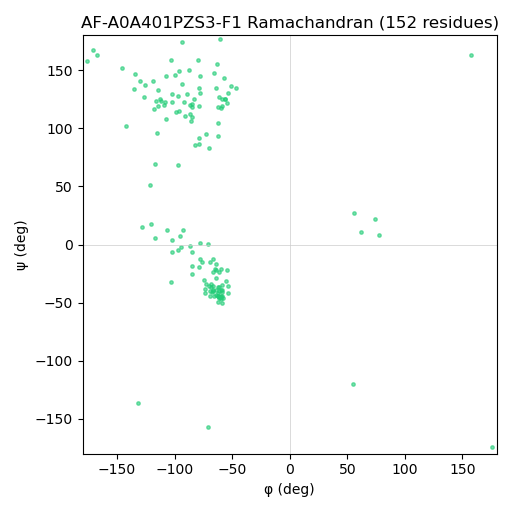-1.363 1.00 97.69 119 VAL A N 1
ATOM 928 C CA . VAL A 1 119 ? -7.842 -7.220 -2.803 1.00 97.69 119 VAL A CA 1
ATOM 929 C C . VAL A 1 119 ? -6.584 -6.653 -3.448 1.00 97.69 119 VAL A C 1
ATOM 931 O O . VAL A 1 119 ? -6.169 -5.531 -3.152 1.00 97.69 119 VAL A O 1
ATOM 934 N N . ALA A 1 120 ? -5.969 -7.432 -4.335 1.00 96.00 120 ALA A N 1
ATOM 935 C CA . ALA A 1 120 ? 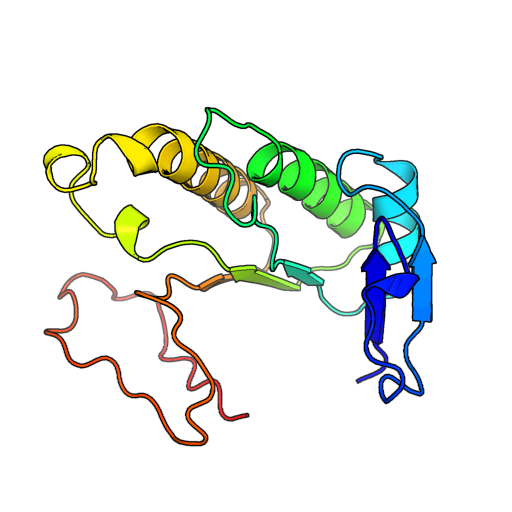-4.817 -7.006 -5.118 1.00 96.00 120 ALA A CA 1
ATOM 936 C C . ALA A 1 120 ? -5.276 -6.410 -6.455 1.00 96.00 120 ALA A C 1
ATOM 938 O O . ALA A 1 120 ? -5.963 -7.071 -7.234 1.00 96.00 120 ALA A O 1
ATOM 939 N N . VAL A 1 121 ? -4.893 -5.162 -6.716 1.00 96.12 121 VAL A N 1
ATOM 940 C CA . VAL A 1 121 ? -5.235 -4.436 -7.943 1.00 96.12 121 VAL A CA 1
ATOM 941 C C . VAL A 1 121 ? -3.977 -4.303 -8.798 1.00 96.12 121 VAL A C 1
ATOM 943 O O . VAL A 1 121 ? -2.973 -3.745 -8.356 1.00 96.12 121 VAL A O 1
ATOM 946 N N . PHE A 1 122 ? -4.035 -4.807 -10.032 1.00 94.69 122 PHE A N 1
ATOM 947 C CA . PHE A 1 122 ? -2.908 -4.849 -10.970 1.00 94.69 122 PHE A CA 1
ATOM 948 C C . PHE A 1 122 ? -3.198 -3.998 -12.218 1.00 94.69 122 PHE A C 1
ATOM 950 O O . PHE A 1 122 ? -3.438 -4.548 -13.298 1.00 94.69 122 PHE A O 1
ATOM 957 N N . PRO A 1 123 ? -3.240 -2.660 -12.093 1.00 91.69 123 PRO A N 1
ATOM 958 C CA . PRO A 1 123 ? -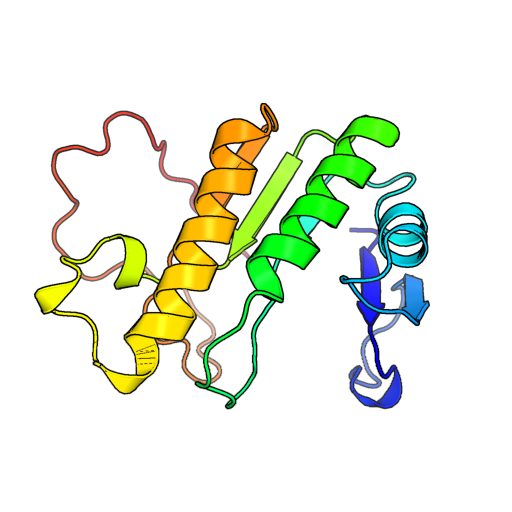3.564 -1.796 -13.216 1.00 91.69 123 PRO A CA 1
ATOM 959 C C . PRO A 1 123 ? -2.478 -1.865 -14.305 1.00 91.69 123 PRO A C 1
ATOM 961 O O . PRO A 1 123 ? -1.291 -2.026 -13.988 1.00 91.69 123 PRO A O 1
ATOM 964 N N . PRO A 1 124 ? -2.858 -1.720 -15.589 1.00 88.44 124 PRO A N 1
ATOM 965 C CA . PRO A 1 124 ? -1.917 -1.423 -16.663 1.00 88.44 124 PRO A CA 1
ATOM 966 C C . PRO A 1 124 ? -1.416 0.027 -16.530 1.00 88.44 124 PRO A C 1
ATOM 968 O O . PRO A 1 124 ? -1.429 0.608 -15.446 1.00 88.44 124 PRO A O 1
ATOM 971 N N . HIS A 1 125 ? -0.938 0.630 -17.617 1.00 85.00 125 HIS A N 1
ATOM 972 C CA . HIS A 1 125 ? -0.515 2.026 -17.590 1.00 85.00 125 HIS A CA 1
ATOM 973 C C . HIS A 1 125 ? -1.636 2.947 -17.066 1.00 85.00 125 HIS A C 1
ATOM 975 O O . HIS A 1 125 ? -2.731 2.986 -17.624 1.00 85.00 125 HIS A O 1
ATOM 981 N N . ILE A 1 126 ? -1.344 3.685 -15.991 1.00 82.69 126 ILE A N 1
ATOM 982 C CA . ILE A 1 126 ? -2.235 4.696 -15.416 1.00 82.69 126 ILE A CA 1
ATOM 983 C C . ILE A 1 126 ? -1.993 6.008 -16.167 1.00 82.69 126 ILE A C 1
ATOM 985 O O . ILE A 1 126 ? -0.954 6.647 -15.990 1.00 82.69 126 ILE A O 1
ATOM 989 N N . ALA A 1 127 ? -2.939 6.377 -17.028 1.00 78.50 127 ALA A N 1
ATOM 990 C CA . ALA A 1 127 ? -2.922 7.626 -17.784 1.00 78.50 127 ALA A CA 1
ATOM 991 C C . ALA A 1 127 ? -3.704 8.743 -17.060 1.00 78.50 127 ALA A C 1
ATOM 993 O O . ALA A 1 127 ? -4.328 8.517 -16.023 1.00 78.50 127 ALA A O 1
ATOM 994 N N . GLY A 1 128 ? -3.651 9.961 -17.614 1.00 66.44 128 GLY A N 1
ATOM 995 C CA . GLY A 1 128 ? -4.419 11.120 -17.143 1.00 66.44 128 GLY A CA 1
ATOM 996 C C . GLY A 1 128 ? -5.943 10.914 -17.191 1.00 66.44 128 GLY A C 1
ATOM 997 O O . GLY A 1 128 ? -6.415 9.868 -17.640 1.00 66.44 128 GLY A O 1
ATOM 998 N N . PRO A 1 129 ? -6.734 11.894 -16.719 1.00 62.41 129 PRO A N 1
ATOM 999 C CA . PRO A 1 129 ? -8.139 11.682 -16.396 1.00 62.41 129 PRO A CA 1
ATOM 1000 C C . PRO A 1 129 ? -8.940 11.216 -17.614 1.00 62.41 129 PRO A C 1
ATOM 1002 O O . PRO A 1 129 ? -9.105 11.943 -18.590 1.00 62.41 129 PRO A O 1
ATOM 1005 N N . THR A 1 130 ? -9.492 10.010 -17.508 1.00 48.19 130 THR A N 1
ATOM 1006 C CA . THR A 1 130 ? -10.664 9.599 -18.273 1.00 48.19 130 THR A CA 1
ATOM 1007 C C . THR A 1 130 ? -11.788 9.378 -17.271 1.00 48.19 130 THR A C 1
ATOM 1009 O O . THR A 1 130 ? -11.672 8.588 -16.338 1.00 48.19 130 THR A O 1
ATOM 1012 N N . PHE A 1 131 ? -12.870 10.135 -17.416 1.00 43.94 131 PHE A N 1
ATOM 1013 C CA . PHE A 1 131 ? -14.100 9.881 -16.679 1.00 43.94 131 PHE A CA 1
ATOM 1014 C C . PHE A 1 131 ? -14.886 8.822 -17.467 1.00 43.94 131 PHE A C 1
ATOM 1016 O O . PHE A 1 131 ? -15.349 9.111 -18.569 1.00 43.94 131 PHE A O 1
ATOM 1023 N N . GLY A 1 132 ? -14.999 7.590 -16.954 1.00 49.91 132 GLY A N 1
ATOM 1024 C CA . GLY A 1 132 ? -15.829 6.547 -17.575 1.00 49.91 132 GLY A CA 1
ATOM 1025 C C . GLY A 1 132 ? -15.462 5.101 -17.220 1.00 49.91 132 GLY A C 1
ATOM 1026 O O . GLY A 1 132 ? -14.361 4.809 -16.758 1.00 49.91 132 GLY A O 1
ATOM 1027 N N . ASN A 1 133 ? -16.400 4.181 -17.475 1.00 48.50 133 ASN A N 1
ATOM 1028 C CA . ASN A 1 133 ? -16.244 2.741 -17.239 1.00 48.50 133 ASN A CA 1
ATOM 1029 C C . ASN A 1 133 ? -15.062 2.161 -18.030 1.00 48.50 133 ASN A C 1
ATOM 1031 O O . ASN A 1 133 ? -15.069 2.168 -19.260 1.00 48.50 133 ASN A O 1
ATOM 1035 N N . HIS A 1 134 ? -14.077 1.600 -17.328 1.00 57.50 134 HIS A N 1
ATOM 1036 C CA . HIS A 1 134 ? -13.009 0.804 -17.930 1.00 57.50 134 HIS A CA 1
ATOM 1037 C C . HIS A 1 134 ? -13.325 -0.685 -17.784 1.00 57.50 134 HIS A C 1
ATOM 1039 O O . HIS A 1 134 ? -13.337 -1.225 -16.679 1.00 57.50 134 HIS A O 1
ATOM 1045 N N . GLN A 1 135 ? -13.559 -1.361 -18.910 1.00 51.91 135 GLN A N 1
ATOM 1046 C CA . GLN A 1 135 ? -13.426 -2.815 -18.985 1.00 51.91 135 GLN A CA 1
ATOM 1047 C C . GLN A 1 135 ? -12.012 -3.157 -19.469 1.00 51.91 135 GLN A C 1
ATOM 1049 O O . GLN A 1 135 ? -11.524 -2.507 -20.396 1.00 51.91 135 GLN A O 1
ATOM 1054 N N . PRO A 1 136 ? -11.340 -4.165 -18.885 1.00 46.81 136 PRO A N 1
ATOM 1055 C CA . PRO A 1 136 ? -10.047 -4.610 -19.385 1.00 46.81 136 PRO A CA 1
ATOM 1056 C C . PRO A 1 136 ? -10.199 -5.139 -20.818 1.00 46.81 136 PRO A C 1
ATOM 1058 O O . PRO A 1 136 ? -10.907 -6.116 -21.060 1.00 46.81 136 PRO A O 1
ATOM 1061 N N . SER A 1 137 ? -9.529 -4.501 -21.776 1.00 41.00 137 SER A N 1
ATOM 1062 C CA . SER A 1 137 ? -9.430 -4.968 -23.158 1.00 41.00 137 SER A CA 1
ATOM 1063 C C . SER A 1 137 ? -8.321 -6.021 -23.270 1.00 41.00 137 SER A C 1
ATOM 1065 O O . SER A 1 137 ? -7.171 -5.722 -23.575 1.00 41.00 137 SER A O 1
ATOM 1067 N N . GLY A 1 138 ? -8.652 -7.282 -22.990 1.00 45.31 138 GLY A N 1
ATOM 1068 C CA . GLY A 1 138 ? -7.721 -8.401 -23.159 1.00 45.31 138 GLY A CA 1
ATOM 1069 C C . GLY A 1 138 ? -8.359 -9.761 -22.862 1.00 45.31 138 GLY A C 1
ATOM 1070 O O . GLY A 1 138 ? -9.381 -9.820 -22.172 1.00 45.31 138 GLY A O 1
ATOM 1071 N N . PRO A 1 139 ? -7.800 -10.869 -23.386 1.00 37.19 139 PRO A N 1
ATOM 1072 C CA . PRO A 1 139 ? -8.303 -12.201 -23.079 1.00 37.19 139 PRO A CA 1
ATOM 1073 C C . PRO A 1 139 ? -8.180 -12.465 -21.575 1.00 37.19 139 PRO A C 1
ATOM 1075 O O . PRO A 1 139 ? -7.113 -12.306 -20.984 1.00 37.19 139 PRO A O 1
ATOM 1078 N N . ARG A 1 140 ? -9.298 -12.862 -20.955 1.00 41.62 140 ARG A N 1
ATOM 1079 C CA . ARG A 1 140 ? -9.337 -13.273 -19.548 1.00 41.62 140 ARG A CA 1
ATOM 1080 C C . ARG A 1 140 ? -8.383 -14.459 -19.349 1.00 41.62 140 ARG A C 1
ATOM 1082 O O . ARG A 1 140 ? -8.553 -15.456 -20.053 1.00 41.62 140 ARG A O 1
ATOM 1089 N N . PRO A 1 141 ? -7.423 -14.389 -18.409 1.00 42.06 141 PRO A N 1
ATOM 1090 C CA . PRO A 1 141 ? -6.615 -15.545 -18.047 1.00 42.06 141 PRO A CA 1
ATOM 1091 C C . PRO A 1 141 ? -7.537 -16.691 -17.625 1.00 42.06 141 PRO A C 1
ATOM 1093 O O . PRO A 1 141 ? -8.387 -16.527 -16.749 1.00 42.06 141 PRO A O 1
ATOM 1096 N N . THR A 1 142 ? -7.391 -17.848 -18.264 1.00 46.03 142 THR A N 1
ATOM 1097 C CA . THR A 1 142 ? -8.269 -19.018 -18.094 1.00 46.03 142 THR A CA 1
ATOM 1098 C C . THR A 1 142 ? -8.117 -19.727 -16.742 1.00 46.03 142 THR A C 1
ATOM 1100 O O . THR A 1 142 ? -8.820 -20.704 -16.495 1.00 46.03 142 THR A O 1
ATOM 1103 N N . ASP A 1 143 ? -7.241 -19.233 -15.860 1.00 44.09 143 ASP A N 1
ATOM 1104 C CA . ASP A 1 143 ? -6.899 -19.862 -14.575 1.00 44.09 143 ASP A CA 1
ATOM 1105 C C . ASP A 1 143 ? -7.185 -18.990 -13.334 1.00 44.09 143 ASP A C 1
ATOM 1107 O O . ASP A 1 143 ? -6.703 -19.239 -12.236 1.00 44.09 143 ASP A O 1
ATOM 1111 N N . LEU A 1 144 ? -8.019 -17.957 -13.467 1.00 47.03 144 LEU A N 1
ATOM 1112 C CA . LEU A 1 144 ? -8.517 -17.193 -12.317 1.00 47.03 144 LEU A CA 1
ATOM 1113 C C . LEU A 1 144 ? -9.906 -17.699 -11.914 1.00 47.03 144 LEU A C 1
ATOM 1115 O O . LEU A 1 144 ? -10.908 -17.006 -12.079 1.00 47.03 144 LEU A O 1
ATOM 1119 N N . ARG A 1 145 ? -9.985 -18.931 -11.396 1.00 38.19 145 ARG A N 1
ATOM 1120 C CA . ARG A 1 145 ? -11.244 -19.464 -10.833 1.00 38.19 145 ARG A CA 1
ATOM 1121 C C . ARG A 1 145 ? -11.571 -18.940 -9.433 1.00 38.19 145 ARG A C 1
ATOM 1123 O O . ARG A 1 145 ? -12.611 -19.315 -8.909 1.00 38.19 145 ARG A O 1
ATOM 1130 N N . ASP A 1 146 ? -10.751 -18.058 -8.861 1.00 42.50 146 ASP A N 1
ATOM 1131 C CA . ASP A 1 146 ? -10.947 -17.597 -7.478 1.00 42.50 146 ASP A CA 1
ATOM 1132 C C . ASP A 1 146 ? -10.974 -16.072 -7.284 1.00 42.50 146 ASP A C 1
ATOM 1134 O O . ASP A 1 146 ? -10.923 -15.567 -6.166 1.00 42.50 146 ASP A O 1
ATOM 1138 N N . THR A 1 147 ? -11.121 -15.297 -8.360 1.00 39.94 147 THR A N 1
ATOM 1139 C CA . THR A 1 147 ? -11.434 -13.867 -8.243 1.00 39.94 147 THR A CA 1
ATOM 1140 C C . THR A 1 147 ? -12.805 -13.605 -8.840 1.00 39.94 147 THR A C 1
ATOM 1142 O O . THR A 1 147 ? -12.986 -13.427 -10.045 1.00 39.94 147 THR A O 1
ATOM 1145 N N . ARG A 1 148 ? -13.821 -13.589 -7.967 1.00 30.33 148 ARG A N 1
ATOM 1146 C CA . ARG A 1 148 ? -15.125 -13.022 -8.325 1.00 30.33 148 ARG A CA 1
ATOM 1147 C C . ARG A 1 148 ? -14.895 -11.617 -8.902 1.00 30.33 148 ARG A C 1
ATOM 1149 O O . ARG A 1 148 ? -14.095 -10.869 -8.338 1.00 30.33 148 ARG A O 1
ATOM 1156 N N . PRO A 1 149 ? -15.565 -11.246 -10.006 1.00 27.52 149 PRO A N 1
ATOM 1157 C CA . PRO A 1 149 ? -15.424 -9.918 -10.583 1.00 27.52 149 PRO A CA 1
ATOM 1158 C C . PRO A 1 149 ? -15.906 -8.874 -9.569 1.00 27.52 149 PRO A C 1
ATOM 1160 O O . PRO A 1 149 ? -17.105 -8.703 -9.361 1.00 27.52 149 PRO A O 1
ATOM 1163 N N . CYS A 1 150 ? -14.971 -8.175 -8.927 1.00 28.92 150 CYS A N 1
ATOM 1164 C CA . CYS A 1 150 ? -15.267 -6.922 -8.248 1.00 28.92 150 CYS A CA 1
ATOM 1165 C C . CYS A 1 150 ? -15.343 -5.839 -9.320 1.00 28.92 150 CYS A C 1
ATOM 1167 O O . CYS A 1 150 ? -14.338 -5.237 -9.696 1.00 28.92 150 CYS A O 1
ATOM 1169 N N . SER A 1 151 ? -16.550 -5.610 -9.828 1.00 24.55 151 SER A N 1
ATOM 1170 C CA . SER A 1 151 ? -16.888 -4.368 -10.510 1.00 24.55 151 SER A CA 1
ATOM 1171 C C . SER A 1 151 ? -16.750 -3.234 -9.492 1.00 24.55 151 SER A C 1
ATOM 1173 O O . SER A 1 151 ? -17.672 -2.975 -8.721 1.00 24.55 151 SER A O 1
ATOM 1175 N N . ILE A 1 152 ? -15.583 -2.590 -9.435 1.00 26.28 152 ILE A N 1
ATOM 1176 C CA . ILE A 1 152 ? -15.418 -1.340 -8.689 1.00 26.28 152 ILE A CA 1
ATOM 1177 C C . ILE A 1 152 ? -16.137 -0.272 -9.511 1.00 26.28 152 ILE A C 1
ATOM 1179 O O . ILE A 1 152 ? -15.606 0.243 -10.492 1.00 26.28 152 ILE A O 1
ATOM 1183 N N . THR A 1 153 ? -17.393 -0.030 -9.153 1.00 21.08 153 THR A N 1
ATOM 1184 C CA . THR A 1 153 ? -18.155 1.124 -9.631 1.00 21.08 153 THR A CA 1
ATOM 1185 C C . THR A 1 153 ? -17.795 2.274 -8.695 1.00 21.08 153 THR A C 1
ATOM 1187 O O . THR A 1 153 ? -17.982 2.132 -7.486 1.00 21.08 153 THR A O 1
ATOM 1190 N N . PHE A 1 154 ? -17.199 3.340 -9.234 1.00 29.03 154 PHE A N 1
ATOM 1191 C CA . PHE A 1 154 ? -17.020 4.611 -8.526 1.00 29.03 154 PHE A CA 1
ATOM 1192 C C . PHE A 1 154 ? -18.316 5.419 -8.569 1.00 29.03 154 PHE A C 1
ATOM 1194 O O . PHE A 1 154 ? -18.990 5.369 -9.624 1.00 29.03 154 PHE A O 1
#

Organism: Scyliorhinus torazame (NCBI:txid75743)

Mean predicted aligned error: 8.42 Å

Solvent-accessible surface area (backbone atoms only — not comparable to full-atom values): 9612 Å² total; per-residue (Å²): 129,90,45,69,45,77,32,79,55,71,87,76,55,63,89,80,72,70,85,57,48,79,41,80,35,46,56,79,38,54,69,47,32,34,65,59,41,53,90,40,80,55,48,78,40,81,67,77,62,83,91,58,49,62,78,54,55,64,58,24,52,21,46,49,33,45,53,53,24,22,61,77,53,73,33,44,38,35,38,37,52,57,47,34,68,80,80,50,61,74,92,75,48,58,76,69,46,40,45,44,46,53,21,44,51,48,27,49,51,51,53,71,72,59,83,49,57,68,45,83,41,55,50,67,90,84,72,77,94,72,94,72,92,80,75,87,91,65,86,75,71,92,80,63,88,82,62,78,86,77,79,83,77,131

Radius of gyration: 16.35 Å; Cα contacts (8 Å, |Δi|>4): 188; chains: 1; bounding box: 34×42×39 Å

Secondary structure (DSSP, 8-state):
--EEEEES-GGGS-TT--SEEEEE--TT-HHHHHHHHTT-SEEEE----TT--S---HHHHHHHHHHHHHHHTT--EEEEE--GGGGS-GGGS-HHHHHHHHHHHHHHHHHHTS-SEEEEE--S---S---S-----SPPPTT-TT--------

Foldseek 3Di:
DAAEDEDCDCVPDDPPPPRHHYQHDALLDLVSLLVRLAPDQEEEAPDDPVPDLPQDQRLLSSLLSNLVSCVVRVHAEYEYEDALCVVPDLVPDDPSNSNVNVNSVSSVVSVVPSNGRYHYHHDYDDDPDDPDDDDDPDDDDPPPPPDDDPPPDD

Nearest PDB structures (foldseek):
  7er7-assembly1_A  TM=9.875E-01  e=1.378E-16  Homo sapiens
  6opl-assembly1_A  TM=9.847E-01  e=1.683E-15  Homo sapiens
  6jkh-assembly1_B  TM=6.745E-01  e=1.129E-06  Homo sapiens
  6jkg-assembly1_B  TM=7.443E-01  e=1.465E-05  Homo sapiens
  6jkh-assembly1_A  TM=6.506E-01  e=1.558E-05  Homo sapiens